Protein AF-A0AA42E510-F1 (afdb_monomer)

Solvent-accessible surface area (backbone atoms only — not comparable to full-atom values): 6374 Å² total; per-residue (Å²): 133,82,92,77,91,80,90,80,88,78,99,66,81,80,77,82,54,69,72,57,53,53,50,51,54,50,53,36,51,51,44,45,49,50,45,60,77,59,65,80,80,60,61,66,64,46,50,51,34,43,50,53,38,43,51,53,37,50,57,50,37,52,61,48,66,42,96,80,46,92,60,56,70,69,57,38,52,51,45,45,52,49,34,52,49,48,45,54,50,43,53,54,37,68,77,58,79,51,81,82,73,80,77,120

Foldseek 3Di:
DDDDQDDDDDDDDDQDDPVVLVVLLVVLVVQCVVCLVPVPVDLVSLLVSLVSNLVSLVSVLVSLPDSDHPDDPVVSVVSVVVSVVSVVLSVVCSVPVDSVSPPD

Secondary structure (DSSP, 8-state):
-------------PPPPHHHHHHHHHHHHHHHHHHHHT--S-HHHHHHHHHHHHHHHHHHHHHHHSSS--S-HHHHHHHHHHHHHHHHHHHHHHHS--GGGS--

Radius of gyration: 16.31 Å; Cα contacts (8 Å, |Δi|>4): 52; chains: 1; bounding box: 47×29×37 Å

pLDDT: mean 73.7, std 14.15, range [38.84, 90.5]

Sequence (104 aa):
MPCIATANSPERAAPVPRDVQARLLLDAALRLQAVQSRWDGSRAAVDEALSYNRRLWNDLVEAAGDPRPTLPCEVRQSLASLGLYVAHHTDSIAADPRPERSAR

Nearest PDB structures (foldseek):
  2lqg-assembly1_A  TM=3.664E-01  e=6.772E-01  Mus musculus
  2l6f-assembly1_A  TM=6.308E-01  e=3.900E+00  unclassified
  2l6g-assembly1_A  TM=5.015E-01  e=9.098E+00  unclassified

Structure (mmCIF, N/CA/C/O backbone):
data_AF-A0AA42E510-F1
#
_entry.id   AF-A0AA42E510-F1
#
loop_
_atom_site.group_PDB
_atom_site.id
_atom_site.type_symbol
_atom_site.label_atom_id
_atom_site.label_alt_id
_atom_site.label_comp_id
_atom_site.label_asym_id
_atom_site.label_entity_id
_atom_site.label_seq_id
_atom_site.pdbx_PDB_ins_code
_atom_site.Cartn_x
_atom_site.Cartn_y
_atom_site.Cartn_z
_atom_site.occupancy
_atom_site.B_iso_or_equiv
_atom_site.auth_seq_id
_atom_site.auth_comp_id
_atom_site.auth_asym_id
_atom_site.auth_atom_id
_atom_site.pdbx_PDB_model_num
ATOM 1 N N . MET A 1 1 ? 9.905 16.013 -15.824 1.00 45.12 1 MET A N 1
ATOM 2 C CA . MET A 1 1 ? 11.211 15.787 -16.481 1.00 45.12 1 MET A CA 1
ATOM 3 C C . MET A 1 1 ? 11.073 14.596 -17.419 1.00 45.12 1 MET A C 1
ATOM 5 O O . MET A 1 1 ? 10.579 13.576 -16.951 1.00 45.12 1 MET A O 1
ATOM 9 N N . PRO A 1 2 ? 11.401 14.713 -18.718 1.00 51.34 2 PRO A N 1
ATOM 10 C CA . PRO A 1 2 ? 11.351 13.583 -19.642 1.00 51.34 2 PRO A CA 1
ATOM 11 C C . PRO A 1 2 ? 12.534 12.639 -19.377 1.00 51.34 2 PRO A C 1
ATOM 13 O O . PRO A 1 2 ? 13.615 13.090 -19.005 1.00 51.34 2 PRO A O 1
ATOM 16 N N . CYS A 1 3 ? 12.320 11.331 -19.529 1.00 47.22 3 CYS A N 1
ATOM 17 C CA . CYS A 1 3 ? 13.340 10.306 -19.313 1.00 47.22 3 CYS A CA 1
ATOM 18 C C . CYS A 1 3 ? 14.479 10.453 -20.332 1.00 47.22 3 CYS A C 1
ATOM 20 O O . CYS A 1 3 ? 14.337 10.035 -21.479 1.00 47.22 3 CYS A O 1
ATOM 22 N N . ILE A 1 4 ? 15.607 11.019 -19.908 1.00 48.94 4 ILE A N 1
ATOM 23 C CA . ILE A 1 4 ? 16.856 11.013 -20.671 1.00 48.94 4 ILE A CA 1
ATOM 24 C C . ILE A 1 4 ? 17.719 9.902 -20.074 1.00 48.94 4 ILE A C 1
ATOM 26 O O . ILE A 1 4 ? 18.085 9.964 -18.903 1.00 48.94 4 ILE A O 1
ATOM 30 N N . ALA A 1 5 ? 17.971 8.845 -20.845 1.00 46.91 5 ALA A N 1
ATOM 31 C CA . ALA A 1 5 ? 18.789 7.722 -20.406 1.00 46.91 5 ALA A CA 1
ATOM 32 C C . ALA A 1 5 ? 20.276 8.055 -20.599 1.00 46.91 5 ALA A C 1
ATOM 34 O O . ALA A 1 5 ? 20.736 8.202 -21.729 1.00 46.91 5 ALA A O 1
ATOM 35 N N . THR A 1 6 ? 21.035 8.132 -19.509 1.00 40.59 6 THR A N 1
ATOM 36 C CA . THR A 1 6 ? 22.503 8.095 -19.523 1.00 40.59 6 THR A CA 1
ATOM 37 C C . THR A 1 6 ? 22.977 7.000 -18.569 1.00 40.59 6 THR A C 1
ATOM 39 O O . THR A 1 6 ? 22.590 6.953 -17.405 1.00 40.59 6 THR A O 1
ATOM 42 N N . ALA A 1 7 ? 23.775 6.068 -19.094 1.00 50.53 7 ALA A N 1
ATOM 43 C CA . ALA A 1 7 ? 24.258 4.885 -18.388 1.00 50.53 7 ALA A CA 1
ATOM 44 C C . ALA A 1 7 ? 25.703 5.079 -17.904 1.00 50.53 7 ALA A C 1
ATOM 46 O O . ALA A 1 7 ? 26.555 5.448 -18.708 1.00 50.53 7 ALA A O 1
ATOM 47 N N . ASN A 1 8 ? 25.972 4.789 -16.623 1.00 39.66 8 ASN A N 1
ATOM 48 C CA . ASN A 1 8 ? 27.292 4.416 -16.084 1.00 39.66 8 ASN A CA 1
ATOM 49 C C . ASN A 1 8 ? 27.171 3.813 -14.657 1.00 39.66 8 ASN A C 1
ATOM 51 O O . ASN A 1 8 ? 26.762 4.528 -13.751 1.00 39.66 8 ASN A O 1
ATOM 55 N N . SER A 1 9 ? 27.597 2.543 -14.493 1.00 44.03 9 SER A N 1
ATOM 56 C CA . SER A 1 9 ? 28.116 1.852 -13.270 1.00 44.03 9 SER A CA 1
ATOM 57 C C . SER A 1 9 ? 27.255 1.762 -11.979 1.00 44.03 9 SER A C 1
ATOM 59 O O . SER A 1 9 ? 26.290 2.505 -11.835 1.00 44.03 9 SER A O 1
ATOM 61 N N . PRO A 1 10 ? 27.637 0.979 -10.935 1.00 49.38 10 PRO A N 1
ATOM 62 C CA . PRO A 1 10 ? 28.179 -0.389 -10.820 1.00 49.38 10 PRO A CA 1
ATOM 63 C C . PRO A 1 10 ? 27.151 -1.364 -10.158 1.00 49.38 10 PRO A C 1
ATOM 65 O O . PRO A 1 10 ? 25.993 -1.008 -9.950 1.00 49.38 10 PRO A O 1
ATOM 68 N N . GLU A 1 11 ? 27.553 -2.609 -9.867 1.00 48.72 11 GLU A N 1
ATOM 69 C CA . GLU A 1 11 ? 26.754 -3.711 -9.283 1.00 48.72 11 GLU A CA 1
ATOM 70 C C . GLU A 1 11 ? 25.810 -3.282 -8.135 1.00 48.72 11 GLU A C 1
ATOM 72 O O . GLU A 1 11 ? 26.231 -3.058 -7.002 1.00 4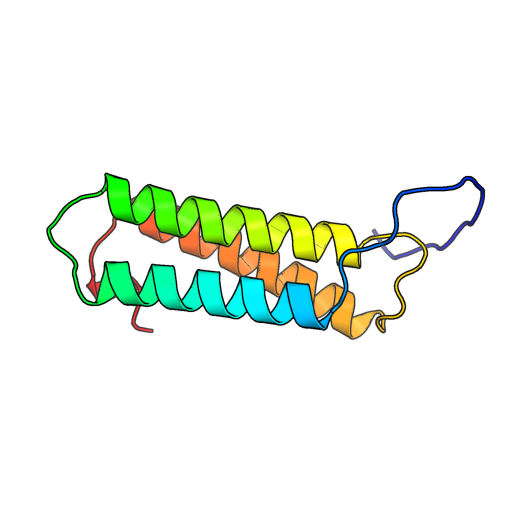8.72 11 GLU A O 1
ATOM 77 N N . ARG A 1 12 ? 24.503 -3.197 -8.418 1.00 53.47 12 ARG A N 1
ATOM 78 C CA . ARG A 1 12 ? 23.439 -3.028 -7.414 1.00 53.47 12 ARG A CA 1
ATOM 79 C C . ARG A 1 12 ? 22.616 -4.309 -7.304 1.00 53.47 12 ARG A C 1
ATOM 81 O O . ARG A 1 12 ? 22.488 -5.049 -8.279 1.00 53.47 12 ARG A O 1
ATOM 88 N N . ALA A 1 13 ? 22.086 -4.537 -6.100 1.00 49.78 13 ALA A N 1
ATOM 89 C CA . ALA A 1 13 ? 21.274 -5.690 -5.721 1.00 49.78 13 ALA A CA 1
ATOM 90 C C . ALA A 1 13 ? 20.233 -6.054 -6.792 1.00 49.78 13 ALA A C 1
ATOM 92 O O . ALA A 1 13 ? 19.622 -5.176 -7.403 1.00 49.78 13 ALA A O 1
ATOM 93 N N . ALA A 1 14 ? 20.044 -7.357 -7.015 1.00 56.16 14 ALA A N 1
ATOM 94 C CA . ALA A 1 14 ? 19.094 -7.847 -8.002 1.00 56.16 14 ALA A CA 1
ATOM 95 C C . ALA A 1 14 ? 17.679 -7.311 -7.698 1.00 56.16 14 ALA A C 1
ATOM 97 O O . ALA A 1 14 ? 17.248 -7.366 -6.542 1.00 56.16 14 ALA A O 1
ATOM 98 N N . PRO A 1 15 ? 16.949 -6.799 -8.705 1.00 63.78 15 PRO A N 1
ATOM 99 C CA . PRO A 1 15 ? 15.588 -6.322 -8.501 1.00 63.78 15 PRO A CA 1
ATOM 100 C C . PRO A 1 15 ? 14.687 -7.463 -8.010 1.00 63.78 15 PRO A C 1
ATOM 102 O O . PRO A 1 15 ? 14.847 -8.615 -8.421 1.00 63.78 15 PRO A O 1
ATOM 105 N N . VAL A 1 16 ? 13.714 -7.139 -7.151 1.00 66.00 16 VAL A N 1
ATOM 106 C CA . VAL A 1 16 ? 12.715 -8.102 -6.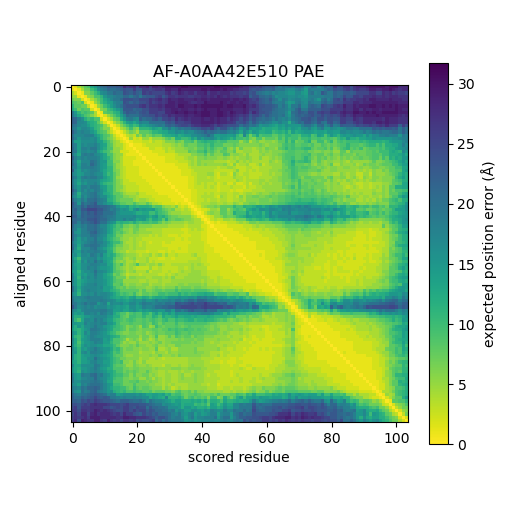657 1.00 66.00 16 VAL A CA 1
ATOM 107 C C . VAL A 1 16 ? 12.003 -8.762 -7.853 1.00 66.00 16 VAL A C 1
ATOM 109 O O . VAL A 1 16 ? 11.522 -8.032 -8.725 1.00 66.00 16 VAL A O 1
ATOM 112 N N . PRO A 1 17 ? 11.888 -10.104 -7.922 1.00 74.50 17 PRO A N 1
ATOM 113 C CA . PRO A 1 17 ? 11.225 -10.785 -9.036 1.00 74.50 17 PRO A CA 1
ATOM 114 C C . PRO A 1 17 ? 9.761 -10.356 -9.223 1.00 74.50 17 PRO A C 1
ATOM 116 O O . PRO A 1 17 ? 9.050 -10.098 -8.251 1.00 74.50 17 PRO A O 1
ATOM 119 N N . ARG A 1 18 ? 9.275 -10.325 -10.471 1.00 70.00 18 ARG A N 1
ATOM 120 C CA . ARG A 1 18 ? 7.913 -9.854 -10.802 1.00 70.00 18 ARG A CA 1
ATOM 121 C C . ARG A 1 18 ? 6.805 -10.671 -10.137 1.00 70.00 18 ARG A C 1
ATOM 123 O O . ARG A 1 18 ? 5.859 -10.081 -9.626 1.00 70.00 18 ARG A O 1
ATOM 130 N N . ASP A 1 19 ? 6.953 -11.991 -10.060 1.00 72.69 19 ASP A N 1
ATOM 131 C CA . ASP A 1 19 ? 5.983 -12.860 -9.377 1.00 72.69 19 ASP A CA 1
ATOM 132 C C . ASP A 1 19 ? 5.882 -12.559 -7.878 1.00 72.69 19 ASP A C 1
ATOM 134 O O . ASP A 1 19 ? 4.809 -12.648 -7.284 1.00 72.69 19 ASP A O 1
ATOM 138 N N . VAL A 1 20 ? 6.996 -12.159 -7.259 1.00 75.19 20 VAL A N 1
ATOM 139 C CA . VAL A 1 20 ? 7.026 -11.752 -5.850 1.00 75.19 20 VAL A CA 1
ATOM 140 C C . VAL A 1 20 ? 6.314 -10.412 -5.676 1.00 75.19 20 VAL A C 1
ATOM 142 O O . VAL A 1 20 ? 5.492 -10.281 -4.775 1.00 75.19 20 VAL A O 1
ATOM 145 N N . GLN A 1 21 ? 6.544 -9.447 -6.573 1.00 72.81 21 GLN A N 1
ATOM 146 C CA . GLN A 1 21 ? 5.829 -8.163 -6.558 1.00 72.81 21 GLN A CA 1
ATOM 147 C C . GLN A 1 21 ? 4.309 -8.353 -6.704 1.00 72.81 21 GLN A C 1
ATOM 149 O O . GLN A 1 21 ? 3.541 -7.742 -5.965 1.00 72.81 21 GLN A O 1
ATOM 154 N N . ALA A 1 22 ? 3.868 -9.235 -7.608 1.00 78.75 22 ALA A N 1
ATOM 155 C CA . ALA A 1 22 ? 2.449 -9.532 -7.809 1.00 78.75 22 ALA A CA 1
ATOM 156 C C . ALA A 1 22 ? 1.791 -10.141 -6.558 1.00 78.75 22 ALA A C 1
ATOM 158 O O . ALA A 1 22 ? 0.692 -9.737 -6.180 1.00 78.75 22 ALA A O 1
ATOM 159 N N . ARG A 1 23 ? 2.478 -11.071 -5.880 1.00 79.31 23 ARG A N 1
ATOM 160 C CA . ARG A 1 23 ? 1.998 -11.663 -4.618 1.00 79.31 23 ARG A CA 1
ATOM 161 C C . ARG A 1 23 ? 1.875 -10.621 -3.512 1.00 79.31 23 ARG A C 1
ATOM 163 O O . ARG A 1 23 ? 0.855 -10.579 -2.837 1.00 79.31 23 ARG A O 1
ATOM 170 N N . LEU A 1 24 ? 2.865 -9.741 -3.374 1.00 80.25 24 LEU A N 1
ATOM 171 C CA . LEU A 1 24 ? 2.825 -8.683 -2.367 1.00 80.25 24 LEU A CA 1
ATOM 172 C C . LEU A 1 24 ? 1.690 -7.676 -2.622 1.00 80.25 24 LEU A C 1
ATOM 174 O O . LEU A 1 24 ? 1.050 -7.222 -1.674 1.00 80.25 24 LEU A O 1
ATOM 178 N N . LEU A 1 25 ? 1.403 -7.352 -3.890 1.00 78.00 25 LEU A N 1
ATOM 179 C CA . LEU A 1 25 ? 0.259 -6.507 -4.258 1.00 78.00 25 LEU A CA 1
ATOM 180 C C . LEU A 1 25 ? -1.071 -7.163 -3.879 1.00 78.00 25 LEU A C 1
ATOM 182 O O . LEU A 1 25 ? -1.955 -6.491 -3.345 1.00 78.00 25 LEU A O 1
ATOM 186 N N . LEU A 1 26 ? -1.199 -8.471 -4.116 1.00 82.62 26 LEU A N 1
ATOM 187 C CA . LEU A 1 26 ? -2.378 -9.234 -3.719 1.00 82.62 26 LEU A CA 1
ATOM 188 C C . LEU A 1 26 ? -2.538 -9.257 -2.192 1.00 82.62 26 LEU A C 1
ATOM 190 O O . LEU A 1 26 ? -3.625 -8.976 -1.693 1.00 82.62 26 LEU A O 1
ATOM 194 N N . ASP A 1 27 ? -1.457 -9.501 -1.450 1.00 81.81 27 ASP A N 1
ATOM 195 C CA . ASP A 1 27 ? -1.466 -9.472 0.016 1.00 81.81 27 ASP A CA 1
ATOM 196 C C . ASP A 1 27 ? -1.878 -8.094 0.555 1.00 81.81 27 ASP A C 1
ATOM 198 O O . ASP A 1 27 ? -2.672 -7.999 1.493 1.00 81.81 27 ASP A O 1
ATOM 202 N N . ALA A 1 28 ? -1.382 -7.009 -0.047 1.00 81.62 28 ALA A N 1
ATOM 203 C CA . ALA A 1 28 ? -1.771 -5.652 0.323 1.00 81.62 28 ALA A CA 1
ATOM 204 C C . ALA A 1 28 ? -3.264 -5.385 0.069 1.00 81.62 28 ALA A C 1
ATOM 206 O O . ALA A 1 28 ? -3.923 -4.772 0.911 1.00 81.62 28 ALA A O 1
ATOM 207 N N . ALA A 1 29 ? -3.811 -5.863 -1.052 1.00 82.25 29 ALA A N 1
ATOM 208 C CA . ALA A 1 29 ? -5.237 -5.749 -1.360 1.00 82.25 29 ALA A CA 1
ATOM 209 C C . ALA A 1 29 ? -6.104 -6.548 -0.371 1.00 82.25 29 ALA A C 1
ATOM 211 O O . ALA A 1 29 ? -7.105 -6.034 0.130 1.00 82.25 29 ALA A O 1
ATOM 212 N N . LEU A 1 30 ? -5.684 -7.770 -0.024 1.00 85.12 30 LEU A N 1
ATOM 213 C CA . LEU A 1 30 ? -6.373 -8.614 0.956 1.00 85.12 30 LEU A CA 1
ATOM 214 C C . LEU A 1 30 ? -6.401 -7.973 2.349 1.00 85.12 30 LEU A C 1
ATOM 216 O O . LEU A 1 30 ? -7.426 -8.032 3.025 1.00 85.12 30 LEU A O 1
ATOM 220 N N . ARG A 1 31 ? -5.317 -7.312 2.774 1.00 84.56 31 ARG A N 1
ATOM 221 C CA . ARG A 1 31 ? -5.274 -6.580 4.055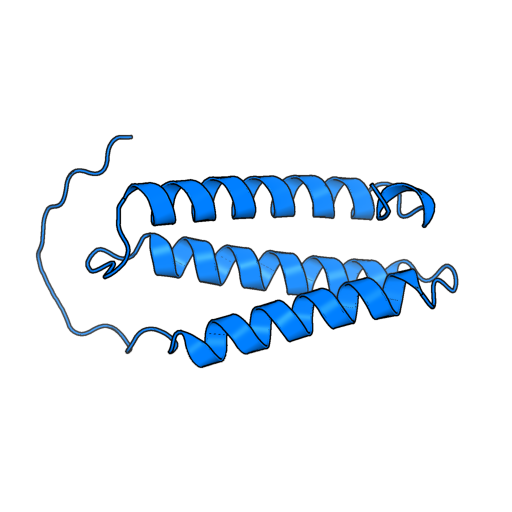 1.00 84.56 31 ARG A CA 1
ATOM 222 C C . ARG A 1 31 ? -6.266 -5.419 4.088 1.00 84.56 31 ARG A C 1
ATOM 224 O O . ARG A 1 31 ? -6.981 -5.268 5.074 1.00 84.56 31 ARG A O 1
ATOM 231 N N . LEU A 1 32 ? -6.352 -4.637 3.010 1.00 85.31 32 LEU A N 1
ATOM 232 C CA . LEU A 1 32 ? -7.338 -3.556 2.904 1.00 85.31 32 LEU A CA 1
ATOM 233 C C . LEU A 1 32 ? -8.774 -4.096 2.942 1.00 85.31 32 LEU A C 1
ATOM 235 O O . LEU A 1 32 ? -9.609 -3.568 3.676 1.00 85.31 32 LEU A O 1
ATOM 239 N N . GLN A 1 33 ? -9.052 -5.182 2.216 1.00 83.44 33 GLN A N 1
ATOM 240 C CA . GLN A 1 33 ? -10.364 -5.833 2.228 1.00 83.44 33 GLN A CA 1
ATOM 241 C C . GLN A 1 33 ? -10.715 -6.396 3.614 1.00 83.44 33 GLN A C 1
ATOM 243 O O . GLN A 1 33 ? -11.855 -6.277 4.064 1.00 83.44 33 GLN A O 1
ATOM 248 N N . ALA A 1 34 ? -9.747 -6.983 4.321 1.00 84.44 34 ALA A N 1
ATOM 249 C CA . ALA A 1 34 ? -9.952 -7.506 5.667 1.00 84.44 34 ALA A CA 1
ATOM 250 C C . ALA A 1 34 ? -10.361 -6.392 6.641 1.00 84.44 34 ALA A C 1
ATOM 252 O O . ALA A 1 34 ? -11.346 -6.549 7.360 1.00 84.44 34 ALA A O 1
ATOM 253 N N . VAL A 1 35 ? -9.669 -5.251 6.606 1.00 84.00 35 VAL A N 1
ATOM 254 C CA . VAL A 1 35 ? -9.998 -4.088 7.442 1.00 84.00 35 VAL A CA 1
ATOM 255 C C . VAL A 1 35 ? -11.345 -3.466 7.060 1.00 84.00 35 VAL A C 1
ATOM 257 O O . VAL A 1 35 ? -12.104 -3.075 7.941 1.00 84.00 35 VAL A O 1
ATOM 260 N N . GLN A 1 36 ? -11.687 -3.417 5.770 1.00 80.44 36 GLN A N 1
ATOM 261 C CA . GLN A 1 36 ? -12.999 -2.944 5.317 1.00 80.44 36 GLN A CA 1
ATOM 262 C C . GLN A 1 36 ? -14.131 -3.867 5.797 1.00 80.44 36 GLN A C 1
ATOM 264 O O . GLN A 1 36 ? -15.131 -3.400 6.336 1.00 80.44 36 GLN A O 1
ATOM 269 N N . SER A 1 37 ? -13.975 -5.182 5.616 1.00 80.56 37 SER A N 1
ATOM 270 C CA . SER A 1 37 ? -14.996 -6.180 5.970 1.00 80.56 37 SER A CA 1
ATOM 271 C C . SER A 1 37 ? -15.186 -6.351 7.478 1.00 80.56 37 SER A C 1
ATOM 273 O O . SER A 1 37 ? -16.273 -6.712 7.924 1.00 80.56 37 SER A O 1
ATOM 275 N N . ARG A 1 38 ? -14.137 -6.091 8.265 1.00 74.75 38 ARG A N 1
ATOM 276 C CA . ARG A 1 38 ? -14.130 -6.195 9.729 1.00 74.75 38 ARG A CA 1
ATOM 277 C C . ARG A 1 38 ? -13.900 -4.841 10.382 1.00 74.75 38 ARG A C 1
ATOM 279 O O . ARG A 1 38 ? -13.179 -4.756 11.371 1.00 74.75 38 ARG A O 1
ATOM 286 N N . TRP A 1 39 ? -14.493 -3.790 9.821 1.00 75.19 39 TRP A N 1
ATOM 287 C CA . TRP A 1 39 ? -14.417 -2.469 10.424 1.00 75.19 39 TRP A CA 1
ATOM 288 C C . TRP A 1 39 ? -15.052 -2.498 11.824 1.00 75.19 39 TRP A C 1
ATOM 290 O O . TRP A 1 39 ? -16.272 -2.560 11.967 1.00 75.19 39 TRP A O 1
ATOM 300 N N . ASP A 1 40 ? -14.214 -2.457 12.856 1.00 77.00 40 ASP A N 1
ATOM 301 C CA . ASP A 1 40 ? -14.584 -2.483 14.277 1.00 77.00 40 ASP A CA 1
ATOM 302 C C . ASP A 1 40 ? -14.493 -1.091 14.934 1.00 77.00 40 ASP A C 1
ATOM 304 O O . ASP A 1 40 ? -14.710 -0.942 16.135 1.00 77.00 40 ASP A O 1
ATOM 308 N N . GLY A 1 41 ? -14.180 -0.056 14.143 1.00 74.56 41 GLY A N 1
ATOM 309 C CA . GLY A 1 41 ? -13.906 1.300 14.620 1.00 74.56 41 GLY A CA 1
ATOM 310 C C . GLY A 1 41 ? -12.439 1.559 14.986 1.00 74.56 41 GLY A C 1
ATOM 311 O O . GLY A 1 41 ? -12.097 2.694 15.326 1.00 74.56 41 GLY A O 1
ATOM 312 N N . SER A 1 42 ? -11.558 0.557 14.899 1.00 77.88 42 SER A N 1
ATOM 313 C CA . SER A 1 42 ? -10.132 0.699 15.193 1.00 77.88 42 SER A CA 1
ATOM 314 C C . SER A 1 42 ? -9.397 1.425 14.068 1.00 77.88 42 SER A C 1
ATOM 316 O O . SER A 1 42 ? -9.062 0.850 13.032 1.00 77.88 42 SER A O 1
ATOM 318 N N . ARG A 1 43 ? -9.066 2.702 14.297 1.00 80.62 43 ARG A N 1
ATOM 319 C CA . ARG A 1 43 ? -8.194 3.474 13.393 1.00 80.62 43 ARG A CA 1
ATOM 320 C C . ARG A 1 43 ? -6.813 2.833 13.215 1.00 80.62 43 ARG A C 1
ATOM 322 O O . ARG A 1 43 ? -6.276 2.865 12.117 1.00 80.62 43 ARG A O 1
ATOM 329 N N . ALA A 1 44 ? -6.268 2.195 14.252 1.00 84.75 44 ALA A N 1
ATOM 330 C CA . ALA A 1 44 ? -4.911 1.646 14.222 1.00 84.75 44 ALA A CA 1
ATOM 331 C C . ALA A 1 44 ? -4.731 0.535 13.170 1.00 84.75 44 ALA A C 1
ATOM 333 O O . ALA A 1 44 ? -3.751 0.548 12.429 1.00 84.75 44 ALA A O 1
ATOM 334 N N . ALA A 1 45 ? -5.692 -0.389 13.059 1.00 82.12 45 ALA A N 1
ATOM 335 C CA . ALA A 1 45 ? 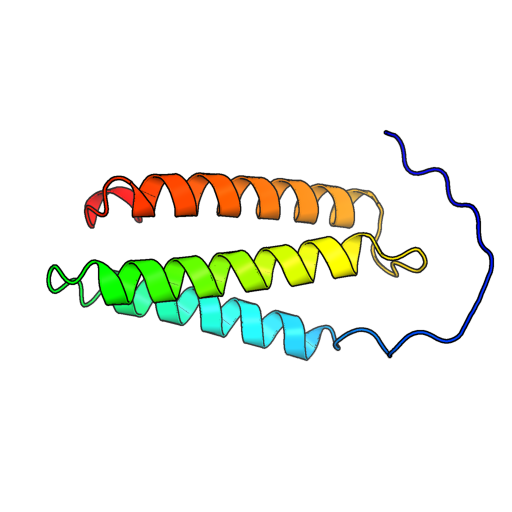-5.641 -1.470 12.066 1.00 82.12 45 ALA A CA 1
ATOM 336 C C . ALA A 1 45 ? -5.715 -0.935 10.625 1.00 82.12 45 ALA A C 1
ATOM 338 O O . ALA A 1 45 ? -5.141 -1.496 9.691 1.00 82.12 45 ALA A O 1
ATOM 339 N N . VAL A 1 46 ? -6.417 0.181 10.452 1.00 85.12 46 VAL A N 1
ATOM 340 C CA . VAL A 1 46 ? -6.628 0.847 9.167 1.00 85.12 46 VAL A CA 1
ATOM 341 C C . VAL A 1 46 ? -5.377 1.590 8.760 1.00 85.12 46 VAL A C 1
ATOM 343 O O . VAL A 1 46 ? -4.897 1.404 7.645 1.00 85.12 46 VAL A O 1
ATOM 346 N N . ASP A 1 47 ? -4.802 2.353 9.682 1.00 86.38 47 ASP A N 1
ATOM 347 C CA . ASP A 1 47 ? -3.551 3.064 9.464 1.00 86.38 47 ASP A CA 1
ATOM 348 C C . ASP A 1 47 ? -2.412 2.088 9.138 1.00 86.38 47 ASP A C 1
ATOM 350 O O . ASP A 1 47 ? -1.624 2.351 8.226 1.00 86.38 47 ASP A O 1
ATOM 354 N N . GLU A 1 48 ? -2.354 0.925 9.796 1.00 87.81 48 GLU A N 1
ATOM 355 C CA . GLU A 1 48 ? -1.382 -0.129 9.482 1.00 87.81 48 GLU A CA 1
ATOM 356 C C . GLU A 1 48 ? -1.575 -0.685 8.061 1.00 87.81 48 GLU A C 1
ATOM 358 O O . GLU A 1 48 ? -0.619 -0.751 7.280 1.00 87.81 48 GLU A O 1
ATOM 363 N N . ALA A 1 49 ? -2.808 -1.044 7.687 1.00 87.62 49 ALA A N 1
ATOM 364 C CA . ALA A 1 49 ? -3.101 -1.584 6.361 1.00 87.62 49 ALA A CA 1
ATOM 365 C C . ALA A 1 49 ? -2.833 -0.565 5.238 1.00 87.62 49 ALA A C 1
ATOM 367 O O . ALA A 1 49 ? -2.254 -0.918 4.205 1.00 87.62 49 ALA A O 1
ATOM 368 N N . LEU A 1 50 ? -3.192 0.706 5.449 1.00 88.50 50 LEU A N 1
ATOM 369 C CA . LEU A 1 50 ? -2.918 1.805 4.520 1.00 88.50 50 LEU A CA 1
ATOM 370 C C . LEU A 1 50 ? -1.415 2.084 4.404 1.00 88.50 50 LEU A C 1
ATOM 372 O O . LEU A 1 50 ? -0.911 2.277 3.297 1.00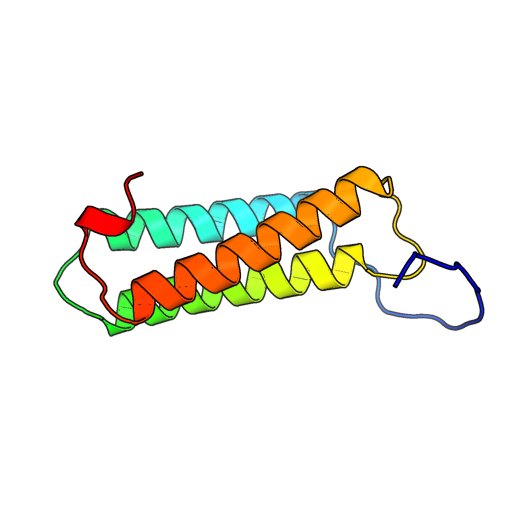 88.50 50 LEU A O 1
ATOM 376 N N . SER A 1 51 ? -0.685 2.065 5.521 1.00 88.88 51 SER A N 1
ATOM 377 C CA . SER A 1 51 ? 0.769 2.273 5.538 1.00 88.88 51 SER A CA 1
ATOM 378 C C . SER A 1 51 ? 1.502 1.156 4.800 1.00 88.88 51 SER A C 1
ATOM 380 O O . SER A 1 51 ? 2.398 1.426 3.998 1.00 88.88 51 SER A O 1
ATOM 382 N N . TYR A 1 52 ? 1.087 -0.098 5.012 1.00 88.25 52 TYR A N 1
ATOM 383 C CA . TYR A 1 52 ? 1.628 -1.246 4.288 1.00 88.25 52 TYR A CA 1
ATOM 384 C C . TYR A 1 52 ? 1.383 -1.123 2.778 1.00 88.25 52 TYR A C 1
ATOM 386 O O . TYR A 1 52 ? 2.313 -1.293 1.988 1.00 88.25 52 TYR A O 1
ATOM 394 N N . ASN A 1 53 ? 0.159 -0.763 2.377 1.00 88.12 53 ASN A N 1
ATOM 395 C CA . ASN A 1 53 ? -0.198 -0.581 0.972 1.00 88.12 53 ASN A CA 1
ATOM 396 C C . ASN A 1 53 ? 0.639 0.527 0.308 1.00 88.12 53 ASN A C 1
ATOM 398 O O . ASN A 1 53 ? 1.213 0.319 -0.760 1.00 88.12 53 ASN A O 1
ATOM 402 N N . ARG A 1 54 ? 0.788 1.674 0.977 1.00 89.94 54 ARG A N 1
ATOM 403 C CA . ARG A 1 54 ? 1.560 2.813 0.469 1.00 89.94 54 ARG A CA 1
ATOM 404 C C . ARG A 1 54 ? 3.045 2.502 0.324 1.00 89.94 54 ARG A C 1
ATOM 406 O O . ARG A 1 54 ? 3.644 2.851 -0.688 1.00 89.94 54 ARG A O 1
ATOM 413 N N . ARG A 1 55 ? 3.637 1.822 1.312 1.00 90.50 55 ARG A N 1
ATOM 414 C CA . ARG A 1 55 ? 5.041 1.397 1.249 1.00 90.50 55 ARG A CA 1
ATOM 415 C C . ARG A 1 55 ? 5.283 0.488 0.047 1.00 90.50 55 ARG A C 1
ATOM 417 O O . ARG A 1 55 ? 6.231 0.708 -0.693 1.00 90.50 55 ARG A O 1
ATOM 424 N N . LEU A 1 56 ? 4.393 -0.475 -0.181 1.00 87.62 56 LEU A N 1
ATOM 425 C CA . LEU A 1 56 ? 4.510 -1.385 -1.313 1.00 87.62 56 LEU A CA 1
ATOM 426 C C . LEU A 1 56 ? 4.440 -0.654 -2.664 1.00 87.62 56 LEU A C 1
ATOM 428 O O . LEU A 1 56 ? 5.225 -0.941 -3.567 1.00 87.62 56 LEU A O 1
ATOM 432 N N . TRP A 1 57 ? 3.514 0.297 -2.805 1.00 87.06 57 TRP A N 1
ATOM 433 C CA . TRP A 1 57 ? 3.412 1.106 -4.020 1.00 87.06 57 TRP A CA 1
ATOM 434 C C . TRP A 1 57 ? 4.641 1.992 -4.239 1.00 87.06 57 TRP A C 1
ATOM 436 O O . TRP A 1 57 ? 5.086 2.113 -5.379 1.00 87.06 57 TRP A O 1
ATOM 446 N N . ASN A 1 58 ? 5.231 2.545 -3.175 1.00 87.19 58 ASN A N 1
ATOM 447 C CA . ASN A 1 58 ? 6.489 3.291 -3.267 1.00 87.19 58 ASN A CA 1
ATOM 448 C C . ASN A 1 58 ? 7.634 2.400 -3.764 1.00 87.19 58 ASN A C 1
ATOM 450 O O . ASN A 1 58 ? 8.298 2.767 -4.732 1.00 87.19 58 ASN A O 1
ATOM 454 N N . ASP A 1 59 ? 7.804 1.213 -3.174 1.00 85.88 59 ASP A N 1
ATOM 455 C CA . ASP A 1 59 ? 8.839 0.252 -3.577 1.00 85.88 59 ASP A CA 1
ATOM 456 C C . ASP A 1 59 ? 8.670 -0.158 -5.057 1.00 85.88 59 ASP A C 1
ATOM 458 O O . ASP A 1 59 ? 9.643 -0.313 -5.800 1.00 85.88 59 ASP A O 1
ATOM 462 N N . LEU A 1 60 ? 7.424 -0.298 -5.524 1.00 82.62 60 LEU A N 1
ATOM 463 C CA . LEU A 1 60 ? 7.109 -0.657 -6.908 1.00 82.62 60 LEU A CA 1
ATOM 464 C C . LEU A 1 60 ? 7.403 0.479 -7.898 1.00 82.62 60 LEU A C 1
ATOM 466 O O . LEU A 1 60 ? 7.946 0.226 -8.978 1.00 82.62 60 LEU A O 1
ATOM 470 N N . VAL A 1 61 ? 7.064 1.721 -7.544 1.00 82.88 61 VAL A N 1
ATOM 471 C CA . VAL A 1 61 ? 7.374 2.907 -8.357 1.00 82.88 61 VAL A CA 1
ATOM 472 C C . VAL A 1 61 ? 8.882 3.152 -8.407 1.00 82.88 61 VAL A C 1
ATOM 474 O O . VAL A 1 61 ? 9.410 3.437 -9.482 1.00 82.88 61 VAL A O 1
ATOM 477 N N . GLU A 1 62 ? 9.594 2.970 -7.293 1.00 83.81 62 GLU A N 1
ATOM 478 C CA . GLU A 1 62 ? 11.058 3.055 -7.244 1.00 83.81 62 GLU A CA 1
ATOM 479 C C . GLU A 1 62 ? 11.701 1.997 -8.152 1.00 83.81 62 GLU A C 1
ATOM 481 O O . GLU A 1 62 ? 12.532 2.325 -9.001 1.00 83.81 62 GLU A O 1
ATOM 486 N N . ALA A 1 63 ? 11.242 0.744 -8.070 1.00 77.75 63 ALA A N 1
ATOM 487 C CA . ALA A 1 63 ? 11.705 -0.331 -8.945 1.00 77.75 63 ALA A CA 1
ATOM 488 C C . ALA A 1 63 ? 11.376 -0.086 -10.430 1.00 77.75 63 ALA A C 1
ATOM 490 O O . ALA A 1 63 ? 12.095 -0.558 -11.314 1.00 77.75 63 ALA A O 1
ATOM 491 N N . ALA A 1 64 ? 10.294 0.638 -10.735 1.00 72.69 64 ALA A N 1
ATOM 492 C CA . ALA A 1 64 ? 9.958 1.037 -12.098 1.00 72.69 64 ALA A CA 1
ATOM 493 C C . ALA A 1 64 ? 10.851 2.177 -12.619 1.00 72.69 64 ALA A C 1
ATOM 495 O O . ALA A 1 64 ? 11.054 2.261 -13.828 1.00 72.69 64 ALA A O 1
ATOM 496 N N . GLY A 1 65 ? 11.382 3.029 -11.738 1.00 68.81 65 GLY A N 1
ATOM 497 C CA . GLY A 1 65 ? 12.268 4.149 -12.070 1.00 68.81 65 GLY A CA 1
ATOM 498 C C . GLY A 1 65 ? 13.748 3.785 -12.249 1.00 68.81 65 GLY A C 1
ATOM 499 O O . GLY A 1 65 ? 14.527 4.653 -12.642 1.00 68.81 65 GLY A O 1
ATOM 500 N N . ASP A 1 66 ? 14.145 2.536 -11.977 1.00 72.69 66 ASP A N 1
ATOM 501 C CA . ASP A 1 66 ? 15.535 2.079 -12.109 1.00 72.69 66 ASP A CA 1
ATOM 502 C C . ASP A 1 66 ? 16.054 2.247 -13.559 1.00 72.69 66 ASP A C 1
ATOM 504 O O . ASP A 1 66 ? 15.294 2.010 -14.500 1.00 72.69 66 ASP A O 1
ATOM 508 N N . PRO A 1 67 ? 17.329 2.638 -13.777 1.00 57.50 67 PRO A N 1
ATOM 509 C CA . PRO A 1 67 ? 17.936 2.866 -15.097 1.00 57.50 67 PRO A CA 1
ATOM 510 C C . PRO A 1 67 ? 17.976 1.663 -16.055 1.00 57.50 67 PRO A C 1
ATOM 512 O O . PRO A 1 67 ? 18.238 1.861 -17.244 1.00 57.50 67 PRO A O 1
ATOM 515 N N . ARG A 1 68 ? 17.677 0.432 -15.609 1.00 58.78 68 ARG A N 1
ATOM 516 C CA . ARG A 1 68 ? 17.441 -0.724 -16.505 1.00 58.78 68 ARG A CA 1
ATOM 517 C C . ARG A 1 68 ? 16.015 -1.270 -16.393 1.00 58.78 68 ARG A C 1
ATOM 519 O O . ARG A 1 68 ? 15.831 -2.452 -16.085 1.00 58.78 68 ARG A O 1
ATOM 526 N N . PRO A 1 69 ? 14.978 -0.468 -16.659 1.00 57.88 69 PRO A N 1
ATOM 527 C CA . PRO A 1 69 ? 13.635 -0.985 -16.585 1.00 57.88 69 PRO A CA 1
ATOM 528 C C . PRO A 1 69 ? 13.370 -1.806 -17.848 1.00 57.88 69 PRO A C 1
ATOM 530 O O . PRO A 1 69 ? 13.290 -1.274 -18.952 1.00 57.88 69 PRO A O 1
ATOM 533 N N . THR A 1 70 ? 13.167 -3.112 -17.682 1.00 64.06 70 THR A N 1
ATOM 534 C CA . THR A 1 70 ? 12.646 -4.002 -18.738 1.00 64.06 70 THR A CA 1
ATOM 535 C C . THR A 1 70 ? 11.206 -3.664 -19.142 1.00 64.06 70 THR A C 1
ATOM 537 O O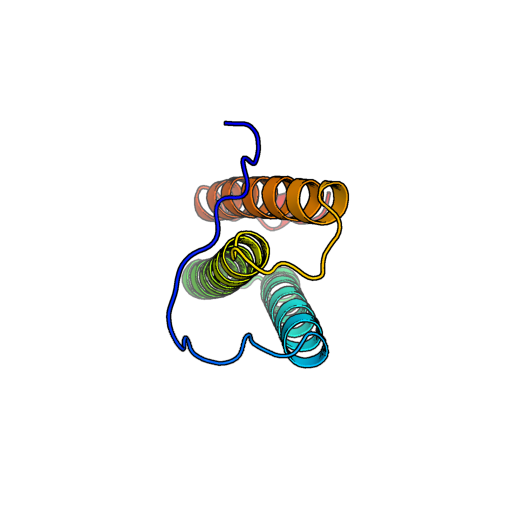 . THR A 1 70 ? 10.659 -4.263 -20.064 1.00 64.06 70 THR A O 1
ATOM 540 N N . LEU A 1 71 ? 10.577 -2.709 -18.449 1.00 67.69 71 LEU A N 1
ATOM 541 C CA . LEU A 1 71 ? 9.220 -2.251 -18.703 1.00 67.69 71 LEU A CA 1
ATOM 542 C C . LEU A 1 71 ? 9.200 -1.114 -19.734 1.00 67.69 71 LEU A C 1
ATOM 544 O O . LEU A 1 71 ? 9.990 -0.174 -19.597 1.00 67.69 71 LEU A O 1
ATOM 548 N N . PRO A 1 72 ? 8.258 -1.125 -20.693 1.00 76.81 72 PRO A N 1
ATOM 549 C CA . PRO A 1 72 ? 8.005 0.002 -21.588 1.00 76.81 72 PRO A CA 1
ATOM 550 C C . PRO A 1 72 ? 7.744 1.311 -20.829 1.00 76.81 72 PRO A C 1
ATOM 552 O O . PRO A 1 72 ? 7.225 1.306 -19.711 1.00 76.81 72 PRO A O 1
ATOM 555 N N . CYS A 1 73 ? 8.073 2.447 -21.449 1.00 72.56 73 CYS A N 1
ATOM 556 C CA . CYS A 1 73 ? 7.918 3.772 -20.834 1.00 72.56 73 CYS A CA 1
ATOM 557 C C . CYS A 1 73 ? 6.477 4.051 -20.377 1.00 72.56 73 CYS A C 1
ATOM 559 O O . CYS A 1 73 ? 6.266 4.516 -19.261 1.00 72.56 73 CYS A O 1
ATOM 561 N N . GLU A 1 74 ? 5.496 3.683 -21.199 1.00 72.19 74 GLU A N 1
ATOM 562 C CA . GLU A 1 74 ? 4.064 3.838 -20.910 1.00 72.19 74 GLU A CA 1
ATOM 563 C C . GLU A 1 74 ? 3.634 3.056 -19.663 1.00 72.19 74 GLU A C 1
ATOM 565 O O . GLU A 1 74 ? 2.875 3.557 -18.831 1.00 72.19 74 GLU A O 1
ATOM 570 N N . VAL A 1 75 ? 4.176 1.847 -19.478 1.00 73.88 75 VAL A N 1
ATOM 571 C CA . VAL A 1 75 ? 3.905 1.021 -18.295 1.00 73.88 75 VAL A CA 1
ATOM 572 C C . VAL A 1 75 ? 4.493 1.680 -17.051 1.00 73.88 75 VAL A C 1
ATOM 574 O O . VAL A 1 75 ? 3.817 1.770 -16.031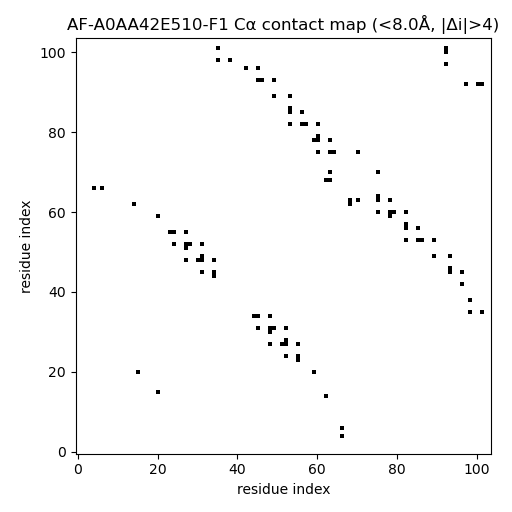 1.00 73.88 75 VAL A O 1
ATOM 577 N N . ARG A 1 76 ? 5.719 2.213 -17.127 1.00 77.38 76 ARG A N 1
ATOM 578 C CA . ARG A 1 76 ? 6.327 2.949 -16.004 1.00 77.38 76 ARG A CA 1
ATOM 579 C C . ARG A 1 76 ? 5.536 4.201 -15.633 1.00 77.38 76 ARG A C 1
ATOM 581 O O . ARG A 1 76 ? 5.346 4.468 -14.452 1.00 77.38 76 ARG A O 1
ATOM 588 N N . GLN A 1 77 ? 5.067 4.951 -16.630 1.00 76.19 77 GLN A N 1
ATOM 589 C CA . GLN A 1 77 ? 4.220 6.124 -16.411 1.00 76.19 77 GLN A CA 1
ATOM 590 C C . GLN A 1 77 ? 2.900 5.734 -15.748 1.00 76.19 77 GLN A C 1
ATOM 592 O O . GLN A 1 77 ? 2.511 6.355 -14.764 1.00 76.19 77 GLN A O 1
ATOM 597 N N . SER A 1 78 ? 2.268 4.657 -16.218 1.00 79.31 78 SER A N 1
ATOM 598 C CA . SER A 1 78 ? 1.042 4.123 -15.619 1.00 79.31 78 SER A CA 1
ATOM 599 C C . SER A 1 78 ? 1.254 3.726 -14.156 1.00 79.31 78 SER A C 1
ATOM 601 O O . SER A 1 78 ? 0.457 4.092 -13.297 1.00 79.31 78 SER A O 1
ATOM 603 N N . LEU A 1 79 ? 2.361 3.041 -13.847 1.00 80.31 79 LEU A N 1
ATOM 604 C CA . LEU A 1 79 ? 2.720 2.676 -12.474 1.00 80.31 79 LEU A CA 1
ATOM 605 C C . LEU A 1 79 ? 2.945 3.903 -11.585 1.00 80.31 79 LEU A C 1
ATOM 607 O O . LEU A 1 79 ? 2.467 3.924 -10.455 1.00 80.31 79 LEU A O 1
ATOM 611 N N . ALA A 1 80 ? 3.622 4.934 -12.093 1.00 81.12 80 ALA A N 1
ATOM 612 C CA . ALA A 1 80 ? 3.828 6.179 -11.359 1.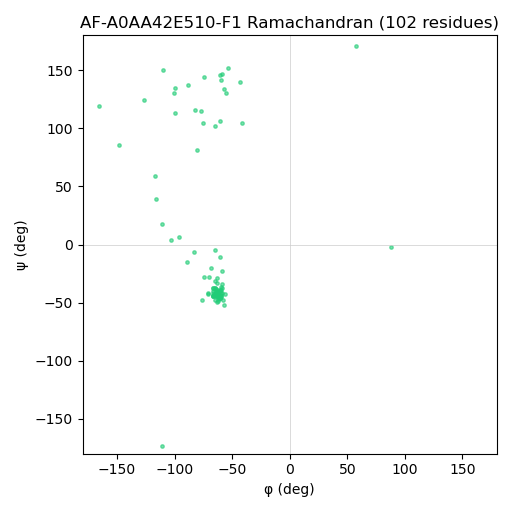00 81.12 80 ALA A CA 1
ATOM 613 C C . ALA A 1 80 ? 2.501 6.908 -11.081 1.00 81.12 80 ALA A C 1
ATOM 615 O O . ALA A 1 80 ? 2.267 7.355 -9.958 1.00 81.12 80 ALA A O 1
ATOM 616 N N . SER A 1 81 ? 1.604 6.983 -12.070 1.00 83.19 81 SER A N 1
ATOM 617 C CA . SER A 1 81 ? 0.266 7.561 -11.900 1.00 83.19 81 SER A CA 1
ATOM 618 C C . SER A 1 81 ? -0.571 6.791 -10.878 1.00 83.19 81 SER A C 1
ATOM 620 O O . SER A 1 81 ? -1.222 7.409 -10.036 1.00 83.19 81 SER A O 1
ATOM 622 N N . LEU A 1 82 ? -0.526 5.456 -10.909 1.00 85.75 82 LEU A N 1
ATOM 623 C CA . LEU A 1 82 ? -1.220 4.609 -9.937 1.00 85.75 82 LEU A CA 1
ATOM 624 C C . LEU A 1 82 ? -0.640 4.763 -8.530 1.00 85.75 82 LEU A C 1
ATOM 626 O O . LEU A 1 82 ? -1.404 4.929 -7.584 1.00 85.75 82 LEU A O 1
ATOM 630 N N . GLY A 1 83 ? 0.687 4.778 -8.383 1.00 84.81 83 GLY A N 1
ATOM 631 C CA . GLY A 1 83 ? 1.334 5.003 -7.091 1.00 84.81 83 GLY A CA 1
ATOM 632 C C . GLY A 1 83 ? 0.943 6.348 -6.475 1.00 84.81 83 GLY A C 1
ATOM 633 O O . GLY A 1 83 ? 0.614 6.411 -5.292 1.00 84.81 83 GLY A O 1
ATOM 634 N N . LEU A 1 84 ? 0.880 7.408 -7.290 1.00 85.81 84 LEU A N 1
ATOM 635 C CA . LEU A 1 84 ? 0.422 8.726 -6.846 1.00 85.81 84 LEU A CA 1
ATOM 636 C C . LEU A 1 84 ? -1.054 8.711 -6.422 1.00 85.81 84 LEU A C 1
ATOM 638 O O . LEU A 1 84 ? -1.402 9.253 -5.373 1.00 85.81 84 LEU A O 1
ATOM 642 N N . TYR A 1 85 ? -1.919 8.068 -7.212 1.00 87.75 85 TYR A N 1
ATOM 643 C CA . TYR A 1 85 ? -3.328 7.895 -6.862 1.00 87.75 85 TYR A CA 1
ATOM 644 C C . TYR A 1 85 ? -3.487 7.159 -5.529 1.00 87.75 85 TYR A C 1
ATOM 646 O O . TYR A 1 85 ? -4.217 7.625 -4.657 1.00 87.75 85 TYR A O 1
ATOM 654 N N . VAL A 1 86 ? -2.771 6.047 -5.337 1.00 84.69 86 VAL A N 1
ATOM 655 C CA . VAL A 1 86 ? -2.831 5.267 -4.098 1.00 84.69 86 VAL A CA 1
ATOM 656 C C . VAL A 1 86 ? -2.339 6.079 -2.904 1.00 84.69 86 VAL A C 1
ATOM 658 O O . VAL A 1 86 ? -2.986 6.062 -1.858 1.00 84.69 86 VAL A O 1
ATOM 661 N N . ALA A 1 87 ? -1.243 6.826 -3.038 1.00 85.81 87 ALA A N 1
ATOM 662 C CA . ALA A 1 87 ? -0.761 7.695 -1.968 1.00 85.81 87 ALA A CA 1
ATOM 663 C C . ALA A 1 87 ? -1.844 8.703 -1.539 1.00 85.81 87 ALA A C 1
ATOM 665 O O . ALA A 1 87 ? -2.228 8.733 -0.371 1.00 85.81 87 ALA A O 1
ATOM 666 N N . HIS A 1 88 ? -2.428 9.438 -2.490 1.00 86.50 88 HIS A N 1
ATOM 667 C CA . HIS A 1 88 ? -3.493 10.400 -2.195 1.00 86.50 88 HIS A CA 1
ATOM 668 C C . HIS A 1 88 ? -4.760 9.754 -1.629 1.00 86.50 88 HIS A C 1
ATOM 670 O O . HIS A 1 88 ? -5.369 10.281 -0.697 1.00 86.50 88 HIS A O 1
ATOM 676 N N . HIS A 1 89 ? -5.174 8.618 -2.186 1.00 85.62 89 HIS A N 1
ATOM 677 C CA . HIS A 1 89 ? -6.373 7.918 -1.748 1.00 85.62 89 HIS A CA 1
ATOM 678 C C . HIS A 1 89 ? -6.208 7.370 -0.327 1.00 85.62 89 HIS A C 1
ATOM 680 O O . HIS A 1 89 ? -7.085 7.558 0.515 1.00 85.62 89 HIS A O 1
ATOM 686 N N . THR A 1 90 ? -5.059 6.759 -0.028 1.00 85.50 90 THR A N 1
ATOM 687 C CA . THR A 1 90 ? -4.768 6.232 1.312 1.00 85.50 90 THR A CA 1
ATOM 688 C C . THR A 1 90 ? -4.645 7.345 2.353 1.00 85.50 90 THR A C 1
ATOM 690 O O . THR A 1 90 ? -5.160 7.185 3.457 1.00 85.50 90 THR A O 1
ATOM 693 N N . ASP A 1 91 ? -4.072 8.501 2.004 1.00 85.44 91 ASP A N 1
ATOM 694 C CA . ASP A 1 91 ? -4.068 9.685 2.875 1.00 85.44 91 ASP A CA 1
ATOM 695 C C . ASP A 1 91 ? -5.474 10.233 3.133 1.00 85.44 91 ASP A C 1
ATOM 697 O O . ASP A 1 91 ? -5.816 10.583 4.265 1.00 85.44 91 ASP A O 1
ATOM 701 N N . SER A 1 92 ? -6.326 10.259 2.106 1.00 85.50 92 SER A N 1
ATOM 702 C CA . SER A 1 92 ? -7.721 10.671 2.261 1.00 85.50 92 SER A CA 1
ATOM 703 C C . SER A 1 92 ? -8.489 9.744 3.208 1.00 85.50 92 SER A C 1
ATOM 705 O O . SER A 1 92 ? -9.257 10.229 4.041 1.00 85.50 92 SER A O 1
ATOM 707 N N . ILE A 1 93 ? -8.284 8.425 3.117 1.00 83.12 93 ILE A N 1
ATOM 708 C CA . ILE A 1 93 ? -8.920 7.456 4.023 1.00 83.12 93 ILE A CA 1
ATOM 709 C C . ILE A 1 93 ? -8.398 7.631 5.454 1.00 83.12 93 ILE A C 1
ATOM 711 O O . ILE A 1 93 ? -9.207 7.674 6.375 1.00 83.12 93 ILE A O 1
ATOM 715 N N . ALA A 1 94 ? -7.087 7.787 5.653 1.00 81.94 94 ALA A N 1
ATOM 716 C CA . ALA A 1 94 ? -6.506 7.981 6.985 1.00 81.94 94 ALA A CA 1
ATOM 717 C C . ALA A 1 94 ? -7.060 9.239 7.694 1.00 81.94 94 ALA A C 1
ATOM 719 O O . ALA A 1 94 ? -7.311 9.234 8.903 1.00 81.94 94 ALA A O 1
ATOM 720 N N . ALA A 1 95 ? -7.321 10.312 6.937 1.00 83.31 95 ALA A N 1
ATOM 721 C CA . ALA A 1 95 ? -7.889 11.547 7.476 1.00 83.31 95 ALA A CA 1
ATOM 722 C C . ALA A 1 95 ? -9.315 11.363 8.041 1.00 83.31 95 ALA A C 1
ATOM 724 O O . ALA A 1 95 ? -9.652 11.924 9.085 1.00 83.31 95 ALA A O 1
ATOM 725 N N . ASP A 1 96 ? -10.152 10.555 7.389 1.00 78.88 96 ASP A N 1
AT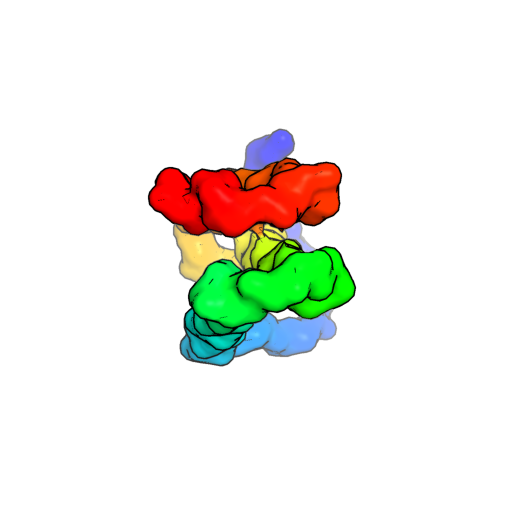OM 726 C CA . ASP A 1 96 ? -11.523 10.269 7.830 1.00 78.88 96 ASP A CA 1
ATOM 727 C C . ASP A 1 96 ? -11.912 8.840 7.423 1.00 78.88 96 ASP A C 1
ATOM 729 O O . ASP A 1 96 ? -12.487 8.625 6.348 1.00 78.88 96 ASP A O 1
ATOM 733 N N . PRO A 1 97 ? -11.564 7.853 8.264 1.00 66.00 97 PRO A N 1
ATOM 734 C CA . PRO A 1 97 ? -11.764 6.451 7.973 1.00 66.00 97 PRO A CA 1
ATOM 735 C C . PRO A 1 97 ? -13.224 6.108 8.270 1.00 66.00 97 PRO A C 1
ATOM 737 O O . PRO A 1 97 ? -13.583 5.632 9.344 1.00 66.00 97 PRO A O 1
ATOM 740 N N . ARG A 1 98 ? -14.093 6.429 7.311 1.00 65.75 98 ARG A N 1
ATOM 741 C CA . ARG A 1 98 ? -15.470 5.932 7.256 1.00 65.75 98 ARG A CA 1
ATOM 742 C C . ARG A 1 98 ? -15.518 4.770 6.268 1.00 65.75 98 ARG A C 1
ATOM 744 O O . ARG A 1 98 ? -14.981 4.909 5.165 1.00 65.75 98 ARG A O 1
ATOM 751 N N . PRO A 1 99 ? -16.183 3.653 6.608 1.00 61.06 99 PRO A N 1
ATOM 752 C CA . PRO A 1 99 ? -16.246 2.469 5.744 1.00 61.06 99 PRO A CA 1
ATOM 753 C C . PRO A 1 99 ? -16.855 2.766 4.361 1.00 61.06 99 PRO A C 1
ATOM 755 O O . PRO A 1 99 ? -16.551 2.095 3.384 1.00 61.06 99 PRO A O 1
ATOM 758 N N . GLU A 1 100 ? -17.649 3.831 4.259 1.00 57.97 100 GLU A N 1
ATOM 759 C CA . GLU A 1 100 ? -18.379 4.262 3.062 1.00 57.97 100 GLU A CA 1
ATOM 760 C C . GLU A 1 100 ? -17.467 4.781 1.933 1.00 57.97 100 GLU A C 1
ATOM 762 O O . GLU A 1 100 ? -17.877 4.822 0.774 1.00 57.97 100 GLU A O 1
ATOM 767 N N . ARG A 1 101 ? -16.226 5.189 2.246 1.00 54.78 101 ARG A N 1
ATOM 768 C CA . ARG A 1 101 ? -15.330 5.856 1.281 1.00 54.78 101 ARG A CA 1
ATOM 769 C C . ARG A 1 101 ? -14.454 4.889 0.467 1.00 54.78 101 ARG A C 1
ATOM 771 O O . ARG A 1 101 ? -13.902 5.298 -0.547 1.00 54.78 101 ARG A O 1
ATOM 778 N N . SER A 1 102 ? -14.333 3.623 0.872 1.00 52.56 102 SER A N 1
ATOM 779 C CA . SER A 1 102 ? -13.450 2.628 0.231 1.00 52.56 102 SER A CA 1
ATOM 780 C C . SER A 1 102 ? -14.149 1.723 -0.799 1.00 52.56 102 SER A C 1
ATOM 782 O O . SER A 1 102 ? -13.534 0.787 -1.304 1.00 52.56 102 SER A O 1
ATOM 784 N N . ALA A 1 103 ? -15.423 1.984 -1.116 1.00 41.88 103 ALA A N 1
ATOM 785 C CA . ALA A 1 103 ? -16.267 1.132 -1.961 1.00 41.88 103 ALA A CA 1
ATOM 786 C C . ALA A 1 103 ? -16.621 1.729 -3.342 1.00 41.88 103 ALA A C 1
ATOM 788 O O . ALA A 1 103 ? -17.587 1.275 -3.956 1.00 41.88 103 ALA A O 1
ATOM 789 N N . ARG A 1 104 ? -15.895 2.743 -3.834 1.00 38.84 104 ARG A N 1
ATOM 790 C CA . ARG A 1 104 ? -16.207 3.388 -5.121 1.00 38.84 104 ARG A CA 1
ATOM 791 C C . ARG A 1 104 ? -15.083 3.297 -6.136 1.00 38.84 104 ARG A C 1
ATOM 793 O O . ARG A 1 104 ? -13.926 3.546 -5.738 1.00 38.84 104 ARG A O 1
#

Mean predicted aligned error: 10.32 Å